Protein AF-A0A7W1NTZ8-F1 (afdb_monomer_lite)

Radius of gyration: 13.52 Å; chains: 1; bounding box: 31×24×36 Å

Foldseek 3Di:
DDDDPPPPLPVVLVPDDLVRLVVQLVVLVVVLVVCVVVVHPSVVSVVSNVSSVVSNVVCVVVPPDD

Sequence (66 aa):
MTQPAVTPTDPALARLSEDDLMHKRREALEAFEDAKNKGQDSAELEAKYKTLEAEHNRRVKNNIPH

Secondary structure (DSSP, 8-state):
----------TTGGGS-HHHHHHHHHHHHHHHHHHHHTT---HHHHHHHHHHHHHHHHHHHHTS--

Structure (mmCIF, N/CA/C/O backbone):
data_AF-A0A7W1NTZ8-F1
#
_entry.id   AF-A0A7W1NTZ8-F1
#
loop_
_atom_site.group_PDB
_atom_site.id
_atom_site.type_symbol
_atom_site.label_atom_id
_atom_site.label_alt_id
_atom_site.label_comp_id
_atom_site.label_asym_id
_atom_site.label_entity_id
_atom_site.label_seq_id
_atom_site.pdbx_PDB_ins_code
_atom_site.Cartn_x
_atom_site.Cartn_y
_atom_site.Cartn_z
_atom_site.occupancy
_atom_site.B_iso_or_equiv
_atom_site.auth_seq_id
_atom_site.auth_comp_id
_atom_site.auth_asym_id
_atom_site.auth_atom_id
_atom_site.pdbx_PDB_model_num
ATOM 1 N N . MET A 1 1 ? -18.840 -19.136 -9.203 1.00 44.94 1 MET A N 1
ATOM 2 C CA . MET A 1 1 ? -17.364 -19.181 -9.261 1.00 44.94 1 MET A CA 1
ATOM 3 C C . MET A 1 1 ? -16.880 -17.753 -9.090 1.00 44.94 1 MET A C 1
ATOM 5 O O . MET A 1 1 ? -17.091 -16.953 -9.992 1.00 44.94 1 MET A O 1
ATOM 9 N N . THR A 1 2 ? -16.371 -17.387 -7.918 1.00 39.91 2 THR A N 1
ATOM 10 C CA . THR A 1 2 ? -15.947 -16.007 -7.644 1.00 39.91 2 THR A CA 1
ATOM 11 C C . THR A 1 2 ? -14.527 -15.852 -8.175 1.00 39.91 2 THR A C 1
ATOM 13 O O . THR A 1 2 ? -13.600 -16.419 -7.602 1.00 39.91 2 THR A O 1
ATOM 16 N N . GLN A 1 3 ? -14.361 -15.181 -9.321 1.00 37.44 3 GLN A N 1
ATOM 17 C CA . GLN A 1 3 ? -13.030 -14.810 -9.808 1.00 37.44 3 GLN A CA 1
ATOM 18 C C . GLN A 1 3 ? -12.318 -14.007 -8.708 1.00 37.44 3 GLN A C 1
ATOM 20 O O . GLN A 1 3 ? -12.955 -13.131 -8.114 1.00 37.44 3 GLN A O 1
ATOM 25 N N . PRO A 1 4 ? -11.033 -14.275 -8.412 1.00 42.28 4 PRO A N 1
ATOM 26 C CA . PRO A 1 4 ? -10.257 -13.365 -7.587 1.00 42.28 4 PRO A CA 1
ATOM 27 C C . PRO A 1 4 ? -10.257 -12.026 -8.318 1.00 42.28 4 PRO A C 1
ATOM 29 O O . PRO A 1 4 ? -9.879 -11.965 -9.488 1.00 42.28 4 PRO A O 1
ATOM 32 N N . ALA A 1 5 ? -10.771 -10.983 -7.667 1.00 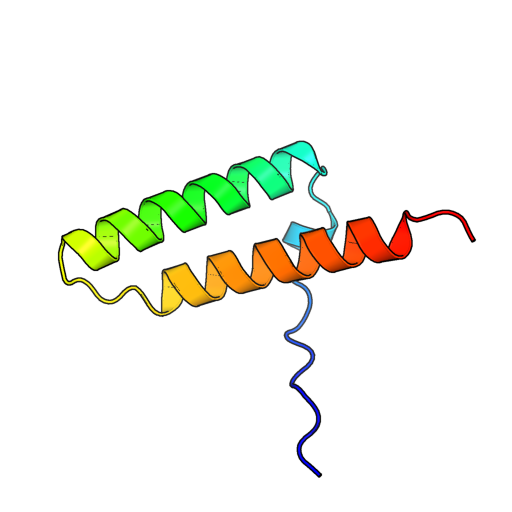42.97 5 ALA A N 1
ATOM 33 C CA . ALA A 1 5 ? -10.774 -9.647 -8.231 1.00 42.97 5 ALA A CA 1
ATOM 34 C C . ALA A 1 5 ? -9.335 -9.322 -8.641 1.00 42.97 5 ALA A C 1
ATOM 36 O O . ALA A 1 5 ? -8.451 -9.219 -7.792 1.00 42.97 5 ALA A O 1
ATOM 37 N N . VAL A 1 6 ? -9.096 -9.226 -9.949 1.00 45.59 6 VAL A N 1
ATOM 38 C CA . VAL A 1 6 ? -7.902 -8.588 -10.486 1.00 45.59 6 VAL A CA 1
ATOM 39 C C . VAL A 1 6 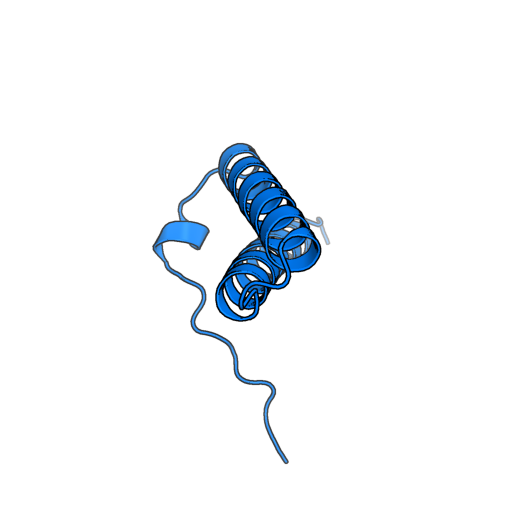? -8.028 -7.132 -10.076 1.00 45.59 6 VAL A C 1
ATOM 41 O O . VAL A 1 6 ? -8.672 -6.330 -10.747 1.00 45.59 6 VAL A O 1
ATOM 44 N N . THR A 1 7 ? -7.531 -6.815 -8.882 1.00 56.12 7 THR A N 1
ATOM 45 C CA . THR A 1 7 ? -7.410 -5.439 -8.422 1.00 56.12 7 THR A CA 1
ATOM 46 C C . THR A 1 7 ? -6.735 -4.695 -9.566 1.00 56.12 7 THR A C 1
ATOM 48 O O . THR A 1 7 ? -5.693 -5.174 -10.032 1.00 56.12 7 THR A O 1
ATOM 51 N N . PRO A 1 8 ? -7.346 -3.623 -10.106 1.00 52.25 8 PRO A N 1
ATOM 52 C CA . PRO A 1 8 ? -6.768 -2.909 -11.228 1.00 52.25 8 PRO A CA 1
ATOM 53 C C . PRO A 1 8 ? -5.353 -2.539 -10.817 1.00 52.25 8 PRO A C 1
ATOM 55 O O . PRO A 1 8 ? -5.152 -1.833 -9.832 1.00 52.25 8 PRO A O 1
ATOM 58 N N . THR A 1 9 ? -4.380 -3.137 -11.503 1.00 59.00 9 THR A N 1
ATOM 59 C CA . THR A 1 9 ? -2.975 -2.857 -11.261 1.00 59.00 9 THR A CA 1
ATOM 60 C C . THR A 1 9 ? -2.816 -1.363 -11.450 1.00 59.00 9 THR A C 1
ATOM 62 O O . THR A 1 9 ? -3.054 -0.869 -12.553 1.00 59.00 9 THR A O 1
ATOM 65 N N . ASP A 1 10 ? -2.525 -0.650 -10.366 1.00 67.00 10 ASP A N 1
ATOM 66 C CA . ASP A 1 10 ? -2.434 0.797 -10.403 1.00 67.00 10 ASP A CA 1
ATOM 67 C C . ASP A 1 10 ? -1.361 1.172 -11.443 1.00 67.00 10 ASP A C 1
ATOM 69 O O . ASP A 1 10 ? -0.193 0.795 -11.302 1.00 67.00 10 ASP A O 1
ATOM 73 N N . PRO A 1 11 ? -1.734 1.852 -12.540 1.00 67.94 11 PRO A N 1
ATOM 74 C CA . PRO A 1 11 ? -0.806 2.115 -13.627 1.00 67.94 11 PRO A CA 1
ATOM 75 C C . PRO A 1 11 ? 0.318 3.067 -13.206 1.00 67.94 11 PRO A C 1
ATOM 77 O O . PRO A 1 11 ? 1.323 3.148 -13.910 1.00 67.94 11 PRO A O 1
ATOM 80 N N . ALA A 1 12 ? 0.186 3.784 -12.083 1.00 74.88 12 ALA A N 1
ATOM 81 C CA . ALA A 1 12 ? 1.292 4.544 -11.523 1.00 74.88 12 ALA A CA 1
ATOM 82 C C . ALA A 1 12 ? 2.304 3.609 -10.844 1.00 74.88 12 ALA A C 1
ATOM 84 O O . ALA A 1 12 ? 3.497 3.789 -11.072 1.00 74.88 12 ALA A O 1
ATOM 85 N N . LEU A 1 13 ? 1.865 2.576 -10.113 1.00 78.06 13 LEU A N 1
ATOM 86 C CA . LEU A 1 13 ? 2.748 1.540 -9.547 1.00 78.06 13 LEU A CA 1
ATOM 87 C C . LEU A 1 13 ? 3.487 0.746 -10.630 1.00 78.06 13 LEU A C 1
ATOM 89 O O . LEU A 1 13 ? 4.698 0.545 -10.527 1.00 78.06 13 LEU A O 1
ATOM 93 N N . ALA A 1 14 ? 2.797 0.401 -11.719 1.00 77.50 14 ALA A N 1
ATOM 94 C CA . ALA A 1 14 ? 3.376 -0.326 -12.849 1.00 77.50 14 ALA A CA 1
ATOM 95 C C . ALA A 1 14 ? 4.489 0.445 -13.583 1.00 77.50 14 ALA A C 1
ATOM 97 O O . ALA A 1 14 ? 5.261 -0.161 -14.331 1.00 77.50 14 ALA A O 1
ATOM 98 N N . ARG A 1 15 ? 4.586 1.767 -13.384 1.00 81.88 15 ARG A N 1
ATOM 99 C CA . ARG A 1 15 ? 5.606 2.646 -13.988 1.00 81.88 15 ARG A CA 1
ATOM 100 C C . ARG A 1 15 ? 6.779 2.953 -13.056 1.00 81.88 15 ARG A C 1
ATOM 102 O O . ARG A 1 15 ? 7.755 3.531 -13.519 1.00 81.88 15 ARG A O 1
ATOM 109 N N . LEU A 1 16 ? 6.700 2.580 -11.777 1.00 82.56 16 LEU A N 1
ATOM 110 C CA . LEU A 1 16 ? 7.783 2.788 -10.809 1.00 82.56 16 LEU A CA 1
ATOM 111 C C . LEU A 1 16 ? 8.972 1.875 -11.098 1.00 82.56 16 LEU A C 1
ATOM 113 O O . LEU A 1 16 ? 8.799 0.817 -11.691 1.00 82.56 16 LEU A O 1
ATOM 117 N N . SER A 1 17 ? 10.168 2.214 -10.635 1.00 88.12 17 SER A N 1
ATOM 118 C CA . SER A 1 17 ? 11.293 1.269 -10.632 1.00 88.12 17 SER A CA 1
ATOM 119 C C . SER A 1 17 ? 11.063 0.148 -9.606 1.00 88.12 17 SER A C 1
ATOM 121 O O . SER A 1 17 ? 10.162 0.235 -8.772 1.00 88.12 17 SER A O 1
ATOM 123 N N . GLU A 1 18 ? 11.851 -0.929 -9.654 1.00 84.56 18 GLU A N 1
ATOM 124 C CA . GLU A 1 18 ? 11.797 -1.979 -8.621 1.00 84.56 18 GLU A CA 1
ATOM 125 C C . GLU A 1 18 ? 12.205 -1.439 -7.240 1.00 84.56 18 GLU A C 1
ATOM 127 O O . GLU A 1 18 ? 11.535 -1.729 -6.251 1.00 84.56 18 GLU A O 1
ATOM 132 N N . ASP A 1 19 ? 13.222 -0.573 -7.198 1.00 88.88 19 ASP A N 1
ATOM 133 C CA . ASP A 1 19 ? 13.661 0.121 -5.983 1.00 88.88 19 ASP A CA 1
ATOM 134 C C . ASP A 1 19 ? 12.557 1.026 -5.407 1.00 88.88 19 ASP A C 1
ATOM 136 O O . ASP A 1 19 ? 12.170 0.857 -4.253 1.00 88.88 19 ASP A O 1
ATOM 140 N N . ASP A 1 20 ? 11.946 1.885 -6.233 1.00 89.62 20 ASP A N 1
ATOM 141 C CA . ASP A 1 20 ? 10.797 2.718 -5.845 1.00 89.62 20 ASP A CA 1
ATOM 142 C C . ASP A 1 20 ? 9.620 1.887 -5.317 1.00 89.62 20 ASP A C 1
ATOM 144 O O . ASP A 1 20 ? 8.968 2.250 -4.335 1.00 89.62 20 ASP A O 1
ATOM 148 N N . LEU A 1 21 ? 9.317 0.766 -5.976 1.00 87.25 21 LEU A N 1
ATOM 149 C CA . LEU A 1 21 ? 8.227 -0.117 -5.574 1.00 87.25 21 LEU A CA 1
ATOM 150 C C . LEU A 1 21 ? 8.512 -0.756 -4.209 1.00 87.25 21 LEU A C 1
ATOM 152 O O . LEU A 1 21 ? 7.623 -0.816 -3.358 1.00 87.25 21 LEU A O 1
ATOM 156 N N . MET A 1 22 ? 9.753 -1.192 -3.981 1.00 88.25 22 MET 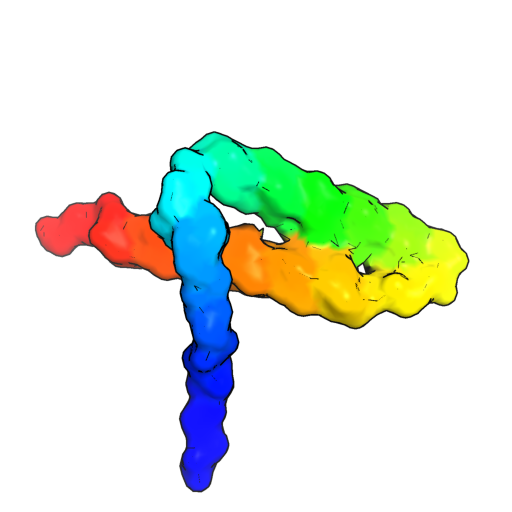A N 1
ATOM 157 C CA . MET A 1 22 ? 10.207 -1.749 -2.706 1.00 88.25 22 MET A CA 1
ATOM 158 C C . MET A 1 22 ? 10.262 -0.694 -1.598 1.00 88.25 22 MET A C 1
ATOM 160 O O . MET A 1 22 ? 9.881 -0.991 -0.464 1.00 88.25 22 MET A O 1
ATOM 164 N N . HIS A 1 23 ? 10.663 0.536 -1.923 1.00 92.44 23 HIS A N 1
ATOM 165 C CA . HIS A 1 23 ? 10.641 1.672 -1.007 1.00 92.44 23 HIS A CA 1
ATOM 166 C C . HIS A 1 23 ? 9.212 1.968 -0.545 1.00 92.44 23 HIS A C 1
ATOM 168 O O . HIS A 1 23 ? 8.929 1.911 0.650 1.00 92.44 23 HIS A O 1
ATOM 174 N N . LYS A 1 24 ? 8.273 2.139 -1.486 1.00 88.94 24 LYS A N 1
ATOM 175 C CA . LYS A 1 24 ? 6.855 2.370 -1.165 1.00 88.94 24 LYS A CA 1
ATOM 176 C C . LYS A 1 24 ? 6.227 1.210 -0.404 1.00 88.94 24 LYS A C 1
ATOM 178 O O . LYS A 1 24 ? 5.409 1.433 0.484 1.00 88.94 24 LYS A O 1
ATOM 183 N N . ARG A 1 25 ? 6.588 -0.036 -0.737 1.00 89.94 25 ARG A N 1
ATOM 184 C CA . ARG A 1 25 ? 6.123 -1.223 -0.001 1.00 89.94 25 ARG A CA 1
ATOM 185 C C . ARG A 1 25 ? 6.580 -1.172 1.454 1.00 89.94 25 ARG A C 1
ATOM 187 O O . ARG A 1 25 ? 5.783 -1.480 2.335 1.00 89.94 25 ARG A O 1
ATOM 194 N N . ARG A 1 26 ? 7.834 -0.781 1.700 1.00 92.94 26 ARG A N 1
ATOM 195 C CA . ARG A 1 26 ? 8.385 -0.628 3.050 1.00 92.94 26 ARG A CA 1
ATOM 196 C C . ARG A 1 26 ? 7.690 0.497 3.813 1.00 92.94 26 ARG A C 1
ATOM 198 O O . ARG A 1 26 ? 7.265 0.257 4.933 1.00 92.94 26 ARG A O 1
ATOM 205 N N . GLU A 1 27 ? 7.509 1.664 3.198 1.00 93.38 27 GLU A N 1
ATOM 206 C CA . GLU A 1 27 ? 6.771 2.776 3.815 1.00 93.38 27 GLU A CA 1
ATOM 207 C C . GLU A 1 27 ? 5.333 2.379 4.176 1.00 93.38 27 GLU A C 1
ATOM 209 O O . GLU A 1 27 ? 4.866 2.656 5.277 1.00 93.38 27 GLU A O 1
ATOM 214 N N . ALA A 1 28 ? 4.629 1.688 3.274 1.00 90.69 28 ALA A N 1
ATOM 215 C CA . ALA A 1 28 ? 3.270 1.221 3.531 1.00 90.69 28 ALA A CA 1
ATOM 216 C C . ALA A 1 28 ? 3.210 0.185 4.664 1.00 90.69 28 ALA A C 1
ATOM 218 O O . ALA A 1 28 ? 2.261 0.205 5.445 1.00 90.69 28 ALA A O 1
ATOM 219 N N . LEU A 1 29 ? 4.209 -0.700 4.760 1.00 92.00 29 LEU A N 1
ATOM 220 C CA . LEU A 1 29 ? 4.324 -1.669 5.850 1.00 92.00 29 LEU A CA 1
ATOM 221 C C . LEU A 1 29 ? 4.579 -0.970 7.189 1.00 92.00 29 LEU A C 1
ATOM 223 O O . LEU A 1 29 ? 3.870 -1.240 8.150 1.00 92.00 29 LEU A O 1
ATOM 227 N N . GLU A 1 30 ? 5.533 -0.040 7.237 1.00 94.06 30 GLU A N 1
ATOM 228 C CA . GLU A 1 30 ? 5.860 0.710 8.454 1.00 94.06 30 GLU A CA 1
ATOM 229 C C . GLU A 1 30 ? 4.660 1.534 8.935 1.00 94.06 30 GLU A C 1
ATOM 231 O O . GLU A 1 30 ? 4.296 1.479 10.109 1.00 94.06 30 GLU A O 1
ATOM 236 N N . ALA A 1 31 ? 3.970 2.218 8.018 1.00 91.94 31 ALA A N 1
ATOM 237 C CA . ALA A 1 31 ? 2.742 2.937 8.333 1.00 91.94 31 ALA A CA 1
ATOM 238 C C . ALA A 1 31 ? 1.634 1.993 8.826 1.00 91.94 31 ALA A C 1
ATOM 240 O O . ALA A 1 31 ? 0.921 2.327 9.771 1.00 91.94 31 ALA A O 1
ATOM 241 N N . PHE A 1 32 ? 1.473 0.818 8.206 1.00 93.12 32 PHE A N 1
ATOM 242 C CA . PHE A 1 32 ? 0.507 -0.196 8.636 1.00 93.12 32 PHE A CA 1
ATOM 243 C C . PHE A 1 32 ? 0.801 -0.695 10.055 1.00 93.12 32 PHE A C 1
ATOM 245 O O . PHE A 1 32 ? -0.114 -0.777 10.876 1.00 93.12 32 PHE A O 1
ATOM 252 N N . GLU A 1 33 ? 2.061 -1.008 10.355 1.00 93.38 33 GLU A N 1
ATOM 253 C CA . GLU A 1 33 ? 2.486 -1.453 11.681 1.00 93.38 33 GLU A CA 1
ATOM 254 C C . GLU A 1 33 ? 2.310 -0.351 12.730 1.00 93.38 33 GLU A C 1
ATOM 256 O O . GLU A 1 33 ? 1.762 -0.622 13.800 1.00 93.38 33 GLU A O 1
ATOM 261 N N . ASP A 1 34 ? 2.675 0.896 12.416 1.00 94.44 34 ASP A N 1
ATOM 262 C CA . ASP A 1 34 ? 2.456 2.055 13.289 1.00 94.44 34 ASP A CA 1
ATOM 263 C C . ASP A 1 34 ? 0.960 2.290 13.557 1.00 94.44 34 ASP A C 1
ATOM 265 O O . ASP A 1 34 ? 0.549 2.415 14.713 1.00 94.44 34 ASP A O 1
ATOM 269 N N . ALA A 1 35 ? 0.121 2.255 12.517 1.00 93.25 35 ALA A N 1
ATOM 270 C CA . ALA A 1 35 ? -1.327 2.396 12.649 1.00 93.25 35 ALA A CA 1
ATOM 271 C C . ALA A 1 35 ? -1.937 1.265 13.489 1.00 93.25 35 ALA A C 1
ATOM 273 O O . ALA A 1 35 ? -2.751 1.533 14.375 1.00 93.25 35 ALA A O 1
ATOM 274 N N . LYS A 1 36 ? -1.506 0.012 13.284 1.00 92.31 36 LYS A N 1
ATOM 275 C CA . LYS A 1 36 ? -1.926 -1.121 14.124 1.00 92.31 36 LYS A CA 1
ATOM 276 C C . LYS A 1 36 ? -1.492 -0.956 15.571 1.00 92.31 36 LYS A C 1
ATOM 278 O O . LYS A 1 36 ? -2.287 -1.229 16.467 1.00 92.31 36 LYS A O 1
ATOM 283 N N . ASN A 1 37 ? -0.266 -0.499 15.805 1.00 93.12 37 ASN A N 1
ATOM 284 C CA . ASN A 1 37 ? 0.264 -0.283 17.148 1.00 93.12 37 ASN A CA 1
ATOM 285 C C . ASN A 1 37 ? -0.476 0.851 17.882 1.00 93.12 37 ASN A C 1
ATOM 287 O O . ASN A 1 37 ? -0.686 0.784 19.089 1.00 93.12 37 ASN A O 1
ATOM 291 N N . LYS A 1 38 ? -0.943 1.862 17.143 1.00 92.69 38 LYS A N 1
ATOM 292 C CA . LYS A 1 38 ? -1.789 2.952 17.655 1.00 92.69 38 LYS A CA 1
ATOM 293 C C . LYS A 1 38 ? -3.273 2.584 17.772 1.00 92.69 38 LYS A C 1
ATOM 295 O O . LYS A 1 38 ? -4.055 3.404 18.246 1.00 92.69 38 LYS A O 1
ATOM 300 N N . GLY A 1 39 ? -3.674 1.383 17.343 1.00 91.38 39 GLY A N 1
ATOM 301 C CA . GLY A 1 39 ? -5.077 0.959 17.307 1.00 91.38 39 GLY A CA 1
ATOM 302 C C . GLY A 1 39 ? -5.935 1.743 16.307 1.00 91.38 39 GLY A C 1
ATOM 303 O O . GLY A 1 39 ? -7.148 1.832 16.481 1.00 91.38 39 GLY A O 1
ATOM 304 N N . GLN A 1 40 ? -5.317 2.344 15.288 1.00 92.12 40 GLN A N 1
ATOM 305 C CA . GLN A 1 40 ? -6.004 3.066 14.220 1.00 92.12 40 GLN A CA 1
ATOM 306 C C . GLN A 1 40 ? -6.471 2.110 13.117 1.00 92.12 40 GLN A C 1
ATOM 308 O O . GLN A 1 40 ? -5.950 0.999 12.965 1.00 92.12 40 GLN A O 1
ATOM 313 N N . ASP A 1 41 ? -7.450 2.560 12.325 1.00 89.69 41 ASP A N 1
ATOM 314 C CA . ASP A 1 41 ? -7.853 1.827 11.131 1.00 89.69 41 ASP A CA 1
ATOM 315 C C . ASP A 1 41 ? -6.666 1.736 10.168 1.00 89.69 41 ASP A C 1
ATOM 317 O O . ASP A 1 41 ? -6.110 2.734 9.708 1.00 89.69 41 ASP A O 1
ATOM 321 N N . SER A 1 42 ? -6.241 0.503 9.935 1.00 91.31 42 SER A N 1
ATOM 322 C CA . SER A 1 42 ? -5.079 0.158 9.125 1.00 91.31 42 SER A CA 1
ATOM 323 C C . SER A 1 42 ? -5.492 -0.620 7.878 1.00 91.31 42 SER A C 1
ATOM 325 O O . SER A 1 42 ? -4.630 -1.110 7.150 1.00 91.31 42 SER A O 1
ATOM 327 N N . ALA A 1 43 ? -6.797 -0.712 7.589 1.00 89.00 43 ALA A N 1
ATOM 328 C CA . ALA A 1 43 ? -7.313 -1.465 6.452 1.00 89.00 43 ALA A CA 1
ATOM 329 C C . ALA A 1 43 ? -6.869 -0.838 5.123 1.00 89.00 43 ALA A C 1
ATOM 331 O O . ALA A 1 43 ? -6.449 -1.549 4.211 1.00 89.00 43 ALA A O 1
ATOM 332 N N . GLU A 1 44 ? -6.874 0.496 5.029 1.00 86.75 44 GLU A N 1
ATOM 333 C CA . GLU A 1 44 ? -6.360 1.205 3.851 1.00 86.75 44 GLU A CA 1
ATOM 334 C C . GLU A 1 44 ? -4.848 1.020 3.664 1.00 86.75 44 GLU A C 1
ATOM 336 O O . GLU A 1 44 ? -4.368 0.893 2.536 1.00 86.75 44 GLU A O 1
ATOM 341 N N . LEU A 1 45 ? -4.087 0.987 4.759 1.00 89.19 45 LEU A N 1
ATOM 342 C CA . LEU A 1 45 ? -2.637 0.781 4.731 1.00 89.19 45 LEU A CA 1
ATOM 343 C C . LEU A 1 45 ? -2.290 -0.660 4.348 1.00 89.19 45 LEU A C 1
ATOM 345 O O . LEU A 1 45 ? -1.421 -0.883 3.506 1.00 89.19 45 LEU A O 1
ATOM 349 N N . GLU A 1 46 ? -3.039 -1.631 4.873 1.00 88.94 46 GLU A N 1
ATOM 350 C CA . GLU A 1 46 ? -2.942 -3.035 4.483 1.00 88.94 46 GLU A CA 1
ATOM 351 C C . GLU A 1 46 ? -3.271 -3.223 2.996 1.00 88.94 46 GLU A C 1
ATOM 353 O O . GLU A 1 46 ? -2.546 -3.914 2.279 1.00 88.94 46 GLU A O 1
ATOM 358 N N . ALA A 1 47 ? -4.336 -2.579 2.506 1.00 88.25 47 ALA A N 1
ATOM 359 C CA . ALA A 1 47 ? -4.729 -2.634 1.101 1.00 88.25 47 ALA A CA 1
ATOM 360 C C . ALA A 1 47 ? -3.653 -2.029 0.183 1.00 88.25 47 ALA A C 1
ATOM 362 O O . ALA A 1 47 ? -3.320 -2.618 -0.852 1.00 88.25 47 ALA A O 1
ATOM 363 N N . LYS A 1 48 ? -3.055 -0.896 0.578 1.00 86.00 48 LYS A N 1
ATOM 364 C CA . LYS A 1 48 ? -1.916 -0.287 -0.129 1.00 86.00 48 LYS A CA 1
ATOM 365 C C . LYS A 1 48 ? -0.710 -1.225 -0.157 1.00 86.00 48 LYS A C 1
ATOM 367 O O .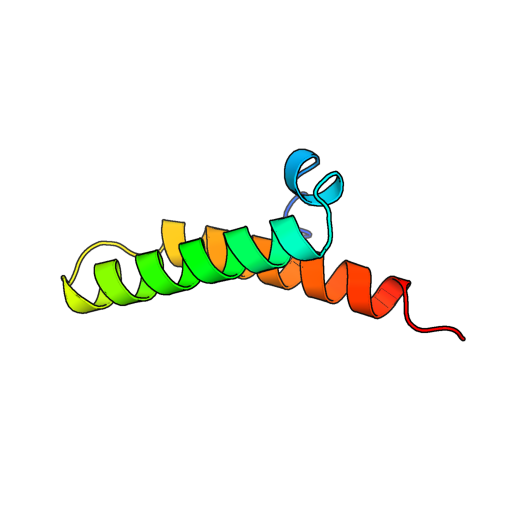 LYS A 1 48 ? -0.187 -1.494 -1.238 1.00 86.00 48 LYS A O 1
ATOM 372 N N . TYR A 1 49 ? -0.317 -1.775 0.993 1.00 89.12 49 TYR A N 1
ATOM 373 C CA . TYR A 1 49 ? 0.788 -2.732 1.100 1.00 89.12 49 TYR A CA 1
ATOM 374 C C . TYR A 1 49 ? 0.570 -3.965 0.212 1.00 89.12 49 TYR A C 1
ATOM 376 O O . TYR A 1 49 ? 1.441 -4.314 -0.585 1.00 89.12 49 TYR A O 1
ATOM 384 N N . LYS A 1 50 ? -0.611 -4.591 0.284 1.00 86.94 50 LYS A N 1
ATOM 385 C CA . LYS A 1 50 ? -0.956 -5.771 -0.526 1.00 86.94 50 LYS A CA 1
ATOM 386 C C . LYS A 1 50 ? -0.928 -5.473 -2.023 1.00 86.94 50 LYS A C 1
ATOM 388 O O . LYS A 1 50 ? -0.498 -6.318 -2.800 1.00 86.94 50 LYS A O 1
ATOM 393 N N . THR A 1 51 ? -1.345 -4.276 -2.432 1.00 86.69 51 THR A N 1
ATOM 394 C CA . THR A 1 51 ? -1.289 -3.852 -3.841 1.00 86.69 51 THR A CA 1
ATOM 395 C C . THR A 1 51 ? 0.158 -3.712 -4.321 1.00 86.69 51 THR A C 1
ATOM 397 O O . THR A 1 51 ? 0.506 -4.220 -5.387 1.00 86.69 51 THR A O 1
ATOM 400 N N . LEU A 1 52 ? 1.021 -3.091 -3.510 1.00 87.56 52 LEU A N 1
ATOM 401 C CA . LEU A 1 52 ? 2.454 -2.942 -3.790 1.00 87.56 52 LEU A CA 1
ATOM 402 C C . LEU A 1 52 ? 3.174 -4.299 -3.841 1.00 87.56 52 LEU A C 1
ATOM 404 O O . LEU A 1 52 ? 3.971 -4.550 -4.743 1.00 87.56 52 LEU A O 1
ATOM 408 N N . GLU A 1 53 ? 2.861 -5.199 -2.907 1.00 87.00 53 GLU A N 1
ATOM 409 C CA . GLU A 1 53 ? 3.387 -6.567 -2.888 1.00 87.00 53 GLU A CA 1
ATOM 410 C C . GLU A 1 53 ? 2.912 -7.388 -4.095 1.00 87.00 53 GLU A C 1
ATOM 412 O O . GLU A 1 53 ? 3.704 -8.125 -4.684 1.00 87.00 53 GLU A O 1
ATOM 417 N N . ALA A 1 54 ? 1.647 -7.252 -4.498 1.00 86.31 54 ALA A N 1
ATOM 418 C CA . ALA A 1 54 ? 1.105 -7.941 -5.665 1.00 86.31 54 ALA A CA 1
ATOM 419 C C . ALA A 1 54 ? 1.793 -7.497 -6.965 1.00 86.31 54 ALA A C 1
ATOM 421 O O . ALA A 1 54 ? 2.149 -8.349 -7.781 1.00 86.31 54 ALA A O 1
ATOM 422 N N . GLU A 1 55 ? 2.031 -6.195 -7.140 1.00 84.44 55 GLU A N 1
ATOM 423 C CA . GLU A 1 55 ? 2.785 -5.662 -8.283 1.00 84.44 55 GLU A CA 1
ATOM 424 C C . GLU A 1 55 ? 4.235 -6.159 -8.279 1.00 84.44 55 GLU A C 1
ATOM 426 O O . GLU A 1 55 ? 4.745 -6.620 -9.301 1.00 84.44 55 GLU A O 1
ATOM 431 N N . HIS A 1 56 ? 4.896 -6.134 -7.118 1.00 84.69 56 HIS A N 1
ATOM 432 C CA . HIS A 1 56 ? 6.265 -6.627 -6.993 1.00 84.69 56 HIS A CA 1
ATOM 433 C C . HIS A 1 56 ? 6.338 -8.114 -7.353 1.00 84.69 56 HIS A C 1
ATOM 435 O O . HIS A 1 56 ? 7.131 -8.516 -8.200 1.00 84.69 56 HIS A O 1
ATOM 441 N N . ASN A 1 57 ? 5.443 -8.933 -6.799 1.00 83.88 57 ASN A N 1
ATOM 442 C CA . ASN A 1 57 ? 5.362 -10.355 -7.125 1.00 83.88 57 ASN A CA 1
ATOM 443 C C . ASN A 1 57 ? 5.048 -10.602 -8.604 1.00 83.88 57 ASN A C 1
ATOM 445 O O . ASN A 1 57 ? 5.565 -11.558 -9.179 1.00 83.88 57 ASN A O 1
ATOM 449 N N . ARG A 1 58 ? 4.220 -9.763 -9.235 1.00 83.31 58 ARG A N 1
ATOM 450 C CA . ARG A 1 58 ? 3.940 -9.842 -10.673 1.00 83.31 58 ARG A CA 1
ATOM 451 C C . ARG A 1 58 ? 5.193 -9.554 -11.497 1.00 83.31 58 ARG A C 1
ATOM 453 O O . ARG A 1 58 ? 5.464 -10.297 -12.437 1.00 83.31 58 ARG A O 1
ATOM 460 N N . ARG A 1 59 ? 5.959 -8.518 -11.147 1.00 79.56 59 ARG A N 1
ATOM 461 C CA . ARG A 1 59 ? 7.227 -8.182 -11.811 1.00 79.56 59 ARG A CA 1
ATOM 462 C C . ARG A 1 59 ? 8.261 -9.274 -11.644 1.00 79.56 59 ARG A C 1
ATOM 464 O O . ARG A 1 59 ? 8.775 -9.741 -12.649 1.00 79.56 59 ARG A O 1
ATOM 471 N N . VAL A 1 60 ? 8.475 -9.746 -10.417 1.00 80.75 60 VAL A N 1
ATOM 472 C CA . VAL A 1 60 ? 9.385 -10.863 -10.143 1.00 80.75 60 VAL A CA 1
ATOM 473 C C . VAL A 1 60 ? 8.970 -12.086 -10.961 1.00 80.75 60 VAL A C 1
ATOM 475 O O . VAL A 1 60 ? 9.800 -12.631 -11.672 1.00 80.75 60 VAL A O 1
ATOM 478 N N . LYS A 1 61 ? 7.684 -12.469 -10.966 1.00 76.25 61 LYS A N 1
ATOM 479 C CA . LYS A 1 61 ? 7.194 -13.607 -11.767 1.00 76.25 61 LYS A CA 1
ATOM 480 C C . LYS A 1 61 ? 7.368 -13.423 -13.277 1.00 76.25 61 LYS A C 1
ATOM 482 O O . LYS A 1 61 ? 7.700 -14.389 -13.950 1.00 76.25 61 LYS A O 1
ATOM 487 N N . ASN A 1 62 ? 7.159 -12.216 -13.801 1.00 72.75 62 ASN A N 1
ATOM 488 C CA . ASN A 1 62 ? 7.354 -11.912 -15.223 1.00 72.75 62 ASN A CA 1
ATOM 489 C C . ASN A 1 62 ? 8.834 -11.770 -15.622 1.00 72.75 62 ASN A C 1
ATOM 491 O O . ASN A 1 62 ? 9.131 -11.822 -16.812 1.00 72.75 62 ASN A O 1
ATOM 495 N N . ASN A 1 63 ? 9.739 -11.568 -14.660 1.00 67.56 63 ASN A N 1
ATOM 496 C CA . ASN A 1 63 ? 11.171 -11.364 -14.887 1.00 67.56 63 ASN A CA 1
ATOM 497 C C . ASN A 1 63 ? 12.016 -12.615 -14.564 1.00 67.56 63 ASN A C 1
ATOM 499 O O . ASN A 1 63 ? 13.241 -12.561 -14.645 1.00 67.56 63 ASN A O 1
ATOM 503 N N . ILE A 1 64 ? 11.384 -13.742 -14.202 1.00 53.12 64 ILE A N 1
ATOM 504 C CA . ILE A 1 64 ? 12.054 -15.048 -14.117 1.00 53.12 64 ILE A CA 1
ATOM 505 C C . ILE A 1 64 ? 12.245 -15.568 -1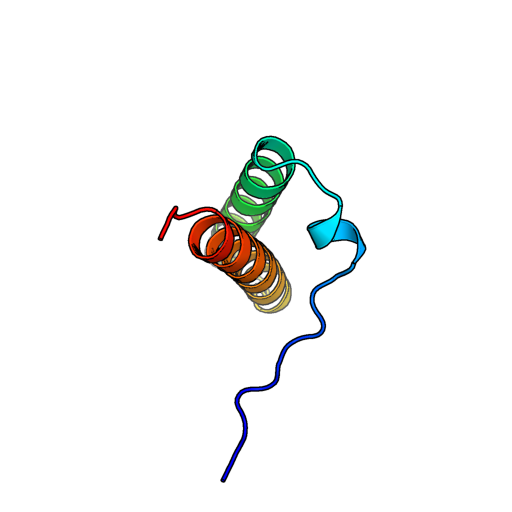5.556 1.00 53.12 64 ILE A C 1
ATOM 507 O O . ILE A 1 64 ? 11.246 -15.765 -16.251 1.00 53.12 64 ILE A O 1
ATOM 511 N N . PRO A 1 65 ? 13.490 -15.784 -16.026 1.00 48.94 65 PRO A N 1
ATOM 512 C CA . 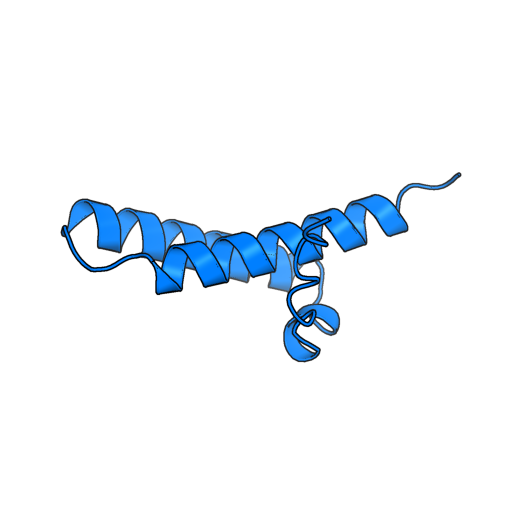PRO A 1 65 ? 13.739 -16.357 -17.345 1.00 48.94 65 PRO A CA 1
ATOM 513 C C . PRO A 1 65 ? 13.213 -17.798 -17.400 1.00 48.94 65 PRO A C 1
ATOM 515 O O . PRO A 1 65 ? 13.443 -18.579 -16.475 1.00 48.94 65 PRO A O 1
ATOM 518 N N . HIS A 1 66 ? 12.479 -18.110 -18.469 1.00 45.81 66 HIS A N 1
ATOM 519 C CA . HIS A 1 66 ? 12.001 -19.456 -18.791 1.00 45.81 66 HIS A CA 1
ATOM 520 C C . HIS A 1 66 ? 13.141 -20.338 -19.323 1.00 45.81 66 HIS A C 1
ATOM 522 O O . HIS A 1 66 ? 14.046 -19.785 -19.988 1.00 45.81 66 HIS A O 1
#

pLDDT: mean 79.29, std 16.5, range [37.44, 94.44]